Protein AF-A0A843MBI1-F1 (afdb_monomer)

Radius of gyration: 14.54 Å; Cα contacts (8 Å, |Δi|>4): 204; chains: 1; bounding box: 32×29×45 Å

Structure (mmCIF, N/CA/C/O backbone):
data_AF-A0A843MBI1-F1
#
_entry.id   AF-A0A843MBI1-F1
#
loop_
_atom_site.group_PDB
_atom_site.id
_atom_site.type_symbol
_atom_site.label_atom_id
_atom_site.label_alt_id
_atom_site.label_comp_id
_atom_site.label_asym_id
_atom_site.label_entity_id
_atom_site.label_seq_id
_atom_site.pdbx_PDB_ins_code
_atom_site.Cartn_x
_atom_site.Cartn_y
_atom_site.Cartn_z
_atom_site.occupancy
_atom_site.B_iso_or_equiv
_atom_site.auth_seq_id
_atom_site.auth_comp_id
_atom_site.auth_asym_id
_atom_site.auth_atom_id
_atom_site.pdbx_PDB_model_num
ATOM 1 N N . MET A 1 1 ? -13.017 3.766 19.754 1.00 85.81 1 MET A N 1
ATOM 2 C CA . MET A 1 1 ? -13.359 3.715 18.317 1.00 85.81 1 MET A CA 1
ATOM 3 C C . MET A 1 1 ? -13.375 5.099 17.661 1.00 85.81 1 MET A C 1
ATOM 5 O O . MET A 1 1 ? -14.231 5.917 17.986 1.00 85.81 1 MET A O 1
ATOM 9 N N . ILE A 1 2 ? -12.436 5.348 16.742 1.00 96.88 2 ILE A N 1
ATOM 10 C CA . ILE A 1 2 ? -12.330 6.533 15.870 1.00 96.88 2 ILE A CA 1
ATOM 11 C C . ILE A 1 2 ? -12.392 6.075 14.409 1.00 96.88 2 ILE A C 1
ATOM 13 O O . ILE A 1 2 ? -11.839 5.032 14.061 1.00 96.88 2 ILE A O 1
ATOM 17 N N . THR A 1 3 ? -13.045 6.856 13.547 1.00 98.31 3 THR A N 1
ATOM 18 C CA . THR A 1 3 ? -13.069 6.616 12.097 1.00 98.31 3 THR A CA 1
ATOM 19 C C . THR A 1 3 ? -12.428 7.776 11.351 1.00 98.31 3 THR A C 1
ATOM 21 O O . THR A 1 3 ? -12.780 8.932 11.585 1.00 98.31 3 THR A O 1
ATOM 24 N N . VAL A 1 4 ? -11.501 7.461 10.449 1.00 98.31 4 VAL A N 1
ATOM 25 C CA . VAL A 1 4 ? -10.758 8.428 9.636 1.00 98.31 4 VAL A CA 1
ATOM 26 C C . VAL A 1 4 ? -11.070 8.185 8.164 1.00 98.31 4 VAL A C 1
ATOM 28 O O . VAL A 1 4 ? -10.990 7.051 7.697 1.00 98.31 4 VAL A O 1
ATOM 31 N N . LEU A 1 5 ? -11.404 9.246 7.431 1.00 98.31 5 LEU A N 1
ATOM 32 C CA . LEU A 1 5 ? -11.453 9.212 5.970 1.00 98.31 5 LEU A CA 1
ATOM 33 C C . LEU A 1 5 ? -10.057 9.554 5.437 1.00 98.31 5 LEU A C 1
ATOM 35 O O . LEU A 1 5 ? -9.495 10.589 5.802 1.00 98.31 5 LEU A O 1
ATOM 39 N N . SER A 1 6 ? -9.484 8.675 4.620 1.00 98.00 6 SER A N 1
ATOM 40 C CA . SER A 1 6 ? -8.098 8.765 4.164 1.00 98.00 6 SER A CA 1
ATOM 41 C C . SER A 1 6 ? -7.990 8.873 2.651 1.00 98.00 6 SER A C 1
ATOM 43 O O . SER A 1 6 ? -8.667 8.152 1.922 1.00 98.00 6 SER A O 1
ATOM 45 N N . GLY A 1 7 ? -7.102 9.754 2.200 1.00 94.94 7 GLY A N 1
ATOM 46 C CA . GLY A 1 7 ? -6.719 9.928 0.805 1.00 94.94 7 GLY A CA 1
ATOM 47 C C . GLY A 1 7 ? -5.551 10.907 0.684 1.00 94.94 7 GLY A C 1
ATOM 48 O O . GLY A 1 7 ? -5.379 11.792 1.533 1.00 94.94 7 GLY A O 1
ATOM 49 N N . GLY A 1 8 ? -4.740 10.737 -0.354 1.00 93.50 8 GLY A N 1
ATOM 50 C CA . GLY A 1 8 ? -3.519 11.496 -0.579 1.00 93.50 8 GLY A CA 1
ATOM 51 C C . GLY A 1 8 ? -2.467 11.308 0.521 1.00 93.50 8 GLY A C 1
ATOM 52 O O . GLY A 1 8 ? -2.496 10.380 1.326 1.00 93.50 8 GLY A O 1
ATOM 53 N N . THR A 1 9 ? -1.523 12.246 0.587 1.00 93.69 9 THR A N 1
ATOM 54 C CA . THR A 1 9 ? -0.335 12.156 1.457 1.00 93.69 9 THR A CA 1
ATOM 55 C C . THR A 1 9 ? -0.499 12.818 2.830 1.00 93.69 9 THR A C 1
ATOM 57 O O . THR A 1 9 ? 0.369 12.698 3.695 1.00 93.69 9 THR A O 1
ATOM 60 N N . GLY A 1 10 ? -1.605 13.535 3.060 1.00 93.94 10 GLY A N 1
ATOM 61 C CA . GLY A 1 10 ? -1.868 14.236 4.321 1.00 93.94 10 GLY A CA 1
ATOM 62 C C . GLY A 1 10 ? -2.327 13.306 5.444 1.00 93.94 10 GLY A C 1
ATOM 63 O O . GLY A 1 10 ? -1.796 13.362 6.553 1.00 93.94 10 GLY A O 1
ATOM 64 N N . THR A 1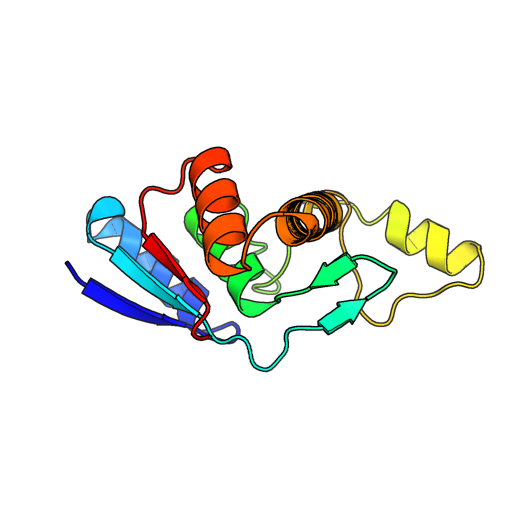 11 ? -3.291 12.428 5.164 1.00 95.19 11 THR A N 1
ATOM 65 C CA . THR A 1 11 ? -3.853 11.519 6.173 1.00 95.19 11 THR A CA 1
ATOM 66 C C . THR A 1 11 ? -2.848 10.504 6.732 1.00 95.19 11 THR A C 1
ATOM 68 O O . THR A 1 11 ? -2.880 10.290 7.941 1.00 95.19 11 THR A O 1
ATOM 71 N N . PRO A 1 12 ? -1.902 9.941 5.956 1.00 94.88 12 PRO A N 1
ATOM 72 C CA . PRO A 1 12 ? -0.802 9.134 6.494 1.00 94.88 12 PRO A CA 1
ATOM 73 C C . PRO A 1 12 ? -0.059 9.786 7.672 1.00 94.88 12 PRO A C 1
ATOM 75 O O . PRO A 1 12 ? 0.149 9.155 8.706 1.00 94.88 12 PRO A O 1
ATOM 78 N N . LYS A 1 13 ? 0.246 11.087 7.576 1.00 97.38 13 LYS A N 1
ATOM 79 C CA . LYS A 1 13 ? 0.896 11.862 8.652 1.00 97.38 13 LYS A CA 1
ATOM 80 C C . L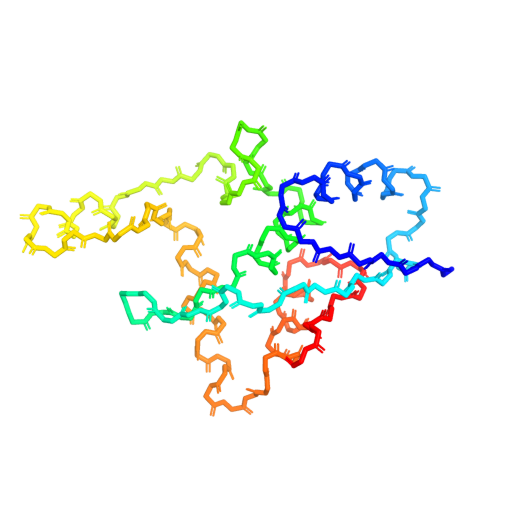YS A 1 13 ? 0.036 11.917 9.911 1.00 97.38 13 LYS A C 1
ATOM 82 O O . LYS A 1 13 ? 0.532 11.774 11.026 1.00 97.38 13 LYS A O 1
ATOM 87 N N . LEU A 1 14 ? -1.269 12.121 9.731 1.00 97.75 14 LEU A N 1
ATOM 88 C CA . LEU A 1 14 ? -2.228 12.120 10.832 1.00 97.75 14 LEU A CA 1
ATOM 89 C C . LEU A 1 14 ? -2.330 10.733 11.476 1.00 97.75 14 LEU A C 1
ATOM 91 O O . LEU A 1 14 ? -2.353 10.641 12.698 1.00 97.75 14 LEU A O 1
ATOM 95 N N . LEU A 1 15 ? -2.378 9.669 10.672 1.00 97.88 15 LEU A N 1
ATOM 96 C CA . LEU A 1 15 ? -2.474 8.290 11.151 1.00 97.88 15 LEU A CA 1
ATOM 97 C C . LEU A 1 15 ? -1.245 7.880 11.968 1.00 97.88 15 LEU A C 1
ATOM 99 O O . LEU A 1 15 ? -1.422 7.248 13.008 1.00 97.88 15 LEU A O 1
ATOM 103 N N . GLN A 1 16 ? -0.038 8.297 11.563 1.00 97.38 16 GLN A N 1
ATOM 104 C CA . GLN A 1 16 ? 1.172 8.107 12.369 1.00 97.38 16 GLN A CA 1
ATOM 105 C C . GLN A 1 16 ? 1.036 8.733 13.759 1.00 97.38 16 GLN A C 1
ATOM 107 O O . GLN A 1 16 ? 1.329 8.078 14.746 1.00 97.38 16 GLN A O 1
ATOM 112 N N . GLY A 1 17 ? 0.542 9.971 13.861 1.00 97.56 17 GLY A N 1
ATOM 113 C CA . GLY A 1 17 ? 0.306 10.591 15.168 1.00 97.56 17 GLY A CA 1
ATOM 114 C C . GLY A 1 17 ? -0.839 9.934 15.946 1.00 97.56 17 GLY A C 1
ATOM 115 O O . GLY A 1 17 ? -0.779 9.813 17.167 1.00 97.56 17 GLY A O 1
ATOM 116 N N . LEU A 1 18 ? -1.889 9.493 15.249 1.00 97.25 18 LEU A N 1
ATOM 117 C CA . LEU A 1 18 ? -3.082 8.927 15.874 1.00 97.25 18 LEU A CA 1
ATOM 118 C C . LEU A 1 18 ? -2.793 7.584 16.554 1.00 97.25 18 LEU A C 1
ATOM 120 O O . LEU A 1 18 ? -3.293 7.355 17.655 1.00 97.25 18 LEU A O 1
ATOM 124 N N . LYS A 1 19 ? -1.969 6.726 15.939 1.00 96.12 19 LYS A N 1
ATOM 125 C CA . LYS A 1 19 ? -1.608 5.417 16.508 1.00 96.12 19 LYS A CA 1
ATOM 126 C C . LYS A 1 19 ? -0.712 5.498 17.753 1.00 96.12 19 LYS A C 1
ATOM 128 O O . LYS A 1 19 ? -0.618 4.517 18.480 1.00 96.12 19 LYS A O 1
ATOM 133 N N . GLU A 1 20 ? -0.111 6.658 18.029 1.00 96.69 20 GLU A N 1
ATOM 134 C CA . GLU A 1 20 ? 0.659 6.906 19.260 1.00 96.69 20 GLU A CA 1
ATOM 135 C C . GLU A 1 20 ? -0.231 7.271 20.456 1.00 96.69 20 GLU A C 1
ATOM 137 O O . GLU A 1 20 ? 0.178 7.144 21.609 1.00 96.69 20 GLU A O 1
ATOM 142 N N . VAL A 1 21 ? -1.450 7.760 20.200 1.00 97.44 21 VAL A N 1
ATOM 143 C CA . VAL A 1 21 ? -2.346 8.285 21.248 1.00 97.44 21 VAL A CA 1
ATOM 144 C C . VAL A 1 21 ? -3.651 7.502 21.386 1.00 97.44 21 VAL A C 1
ATOM 146 O O . VAL A 1 21 ? -4.383 7.706 22.354 1.00 97.44 21 VAL A O 1
ATOM 149 N N . ILE A 1 22 ? -3.938 6.594 20.452 1.00 97.12 22 ILE A N 1
ATOM 150 C CA . ILE A 1 22 ? -5.112 5.716 20.428 1.00 97.12 22 ILE A CA 1
ATOM 151 C C . ILE A 1 22 ? -4.632 4.291 20.155 1.00 97.12 22 ILE A C 1
ATOM 153 O O . ILE A 1 22 ? -3.787 4.095 19.286 1.00 97.12 22 ILE A O 1
ATOM 157 N N . ASP A 1 23 ? -5.197 3.295 20.851 1.00 97.69 23 ASP A N 1
ATOM 158 C CA . ASP A 1 23 ? -4.939 1.886 20.523 1.00 97.69 23 ASP A CA 1
ATOM 159 C C . ASP A 1 23 ? -5.282 1.650 19.037 1.00 97.69 23 ASP A C 1
ATOM 161 O O . ASP A 1 23 ? -6.418 1.915 18.633 1.00 97.69 23 ASP A O 1
ATOM 165 N N . PRO A 1 24 ? -4.350 1.158 18.199 1.00 97.44 24 PRO A N 1
ATOM 166 C CA . PRO A 1 24 ? -4.615 0.923 16.783 1.00 97.44 24 PRO A CA 1
ATOM 167 C C . PRO A 1 24 ? -5.855 0.059 16.516 1.00 97.44 24 PRO A C 1
ATOM 169 O O . PRO A 1 24 ? -6.513 0.248 15.492 1.00 97.44 24 PRO A O 1
ATOM 172 N N . LYS A 1 25 ? -6.234 -0.838 17.436 1.00 97.56 25 LYS A N 1
ATOM 173 C CA . LYS A 1 25 ? -7.457 -1.660 17.333 1.00 97.56 25 LYS A CA 1
ATOM 174 C C . LYS A 1 25 ? -8.743 -0.836 17.366 1.00 97.56 25 LYS A C 1
ATOM 176 O O . LYS A 1 25 ? -9.779 -1.278 16.878 1.00 97.56 25 LYS A O 1
ATOM 181 N N . ASP A 1 26 ? -8.682 0.359 17.940 1.00 98.06 26 ASP A N 1
ATOM 182 C CA . ASP A 1 26 ? -9.784 1.310 18.020 1.00 98.06 26 ASP A CA 1
ATOM 183 C C . ASP A 1 26 ? -9.871 2.242 16.801 1.00 98.06 26 ASP A C 1
ATOM 185 O O . ASP A 1 26 ? -10.752 3.107 16.764 1.00 98.06 26 ASP A O 1
ATOM 189 N N . ILE A 1 27 ? -8.996 2.089 15.802 1.00 98.44 27 ILE A N 1
ATOM 190 C CA . ILE A 1 27 ? -8.958 2.931 14.602 1.00 98.44 27 ILE A CA 1
ATOM 191 C C . ILE A 1 27 ? -9.572 2.177 13.416 1.00 98.44 27 ILE A C 1
ATOM 193 O O . ILE A 1 27 ? -9.175 1.063 13.076 1.00 98.44 27 ILE A O 1
ATOM 197 N N . THR A 1 28 ? -10.542 2.810 12.756 1.00 98.62 28 THR A N 1
ATOM 198 C CA . THR A 1 28 ? -11.060 2.395 11.445 1.00 98.62 28 THR A CA 1
ATOM 199 C C . THR A 1 28 ? -10.714 3.450 10.403 1.00 98.62 28 THR A C 1
ATOM 201 O O . THR A 1 28 ? -10.929 4.640 10.626 1.00 98.62 28 THR A O 1
ATOM 204 N N . ILE A 1 29 ? -10.199 3.025 9.257 1.00 98.69 29 ILE A N 1
ATOM 205 C CA . ILE A 1 29 ? -9.722 3.905 8.194 1.00 98.69 29 ILE A CA 1
ATOM 206 C C . ILE A 1 29 ? -10.503 3.565 6.931 1.00 98.69 29 ILE A C 1
ATOM 208 O O . ILE A 1 29 ? -10.396 2.452 6.424 1.00 98.69 29 ILE A O 1
ATOM 212 N N . VAL A 1 30 ? -11.302 4.507 6.436 1.00 98.69 30 VAL A N 1
ATOM 213 C CA . VAL A 1 30 ? -12.011 4.379 5.159 1.00 98.69 30 VAL A CA 1
ATOM 214 C C . VAL A 1 30 ? -11.205 5.120 4.105 1.00 98.69 30 VAL A C 1
ATOM 216 O O . VAL A 1 30 ? -10.975 6.322 4.234 1.00 98.69 30 VAL A O 1
ATOM 219 N N . VAL A 1 31 ? -10.743 4.403 3.093 1.00 98.75 31 VAL A N 1
ATOM 220 C CA . VAL A 1 31 ? -9.721 4.869 2.160 1.00 98.75 31 VAL A CA 1
ATOM 221 C C . VAL A 1 31 ? -10.324 5.124 0.785 1.00 98.75 31 VAL A C 1
ATOM 223 O O . VAL A 1 31 ? -11.101 4.314 0.277 1.00 98.75 31 VAL A O 1
ATOM 226 N N . ASN A 1 32 ? -9.955 6.253 0.186 1.00 98.38 32 ASN A N 1
ATOM 227 C CA . ASN A 1 32 ? -10.295 6.600 -1.186 1.00 98.38 32 ASN A CA 1
ATOM 228 C C . ASN A 1 32 ? -9.846 5.505 -2.175 1.00 98.38 32 ASN A C 1
ATOM 230 O O . ASN A 1 32 ? -8.770 4.926 -2.045 1.00 98.38 32 ASN A O 1
ATOM 234 N N . THR A 1 33 ? -10.691 5.235 -3.169 1.00 98.12 33 THR A N 1
ATOM 235 C CA . THR A 1 33 ? -10.465 4.247 -4.240 1.00 98.12 33 THR A CA 1
ATOM 236 C C . THR A 1 33 ? -10.496 4.866 -5.639 1.00 98.12 33 THR A C 1
ATOM 238 O O . THR A 1 33 ? -10.399 4.138 -6.624 1.00 98.12 33 THR A O 1
ATOM 241 N N . LEU A 1 34 ? -10.631 6.197 -5.754 1.00 96.81 34 LEU A N 1
ATOM 242 C CA . LEU A 1 34 ? -10.831 6.883 -7.038 1.00 96.81 34 LEU A CA 1
ATOM 243 C C . LEU A 1 34 ? -9.667 6.688 -8.020 1.00 96.81 34 LEU A C 1
ATOM 245 O O . LEU A 1 34 ? -9.887 6.652 -9.225 1.00 96.81 34 LEU A O 1
ATOM 249 N N . GLU A 1 35 ? -8.443 6.580 -7.506 1.00 92.62 35 GLU A N 1
ATOM 250 C CA . GLU A 1 35 ? -7.213 6.491 -8.305 1.00 92.62 35 GLU A CA 1
ATOM 251 C C . GLU A 1 35 ? -6.747 5.042 -8.522 1.00 92.62 35 GLU A C 1
ATOM 253 O O . GLU A 1 35 ? -5.637 4.811 -9.002 1.00 92.62 35 GLU A O 1
ATOM 258 N N . ASN A 1 36 ? -7.563 4.053 -8.143 1.00 96.62 36 ASN A N 1
ATOM 259 C CA . ASN A 1 36 ? -7.188 2.656 -8.302 1.00 96.62 36 ASN A CA 1
ATOM 260 C C . ASN A 1 36 ? -7.214 2.251 -9.780 1.00 96.62 36 ASN A C 1
ATOM 262 O O . ASN A 1 36 ? -8.22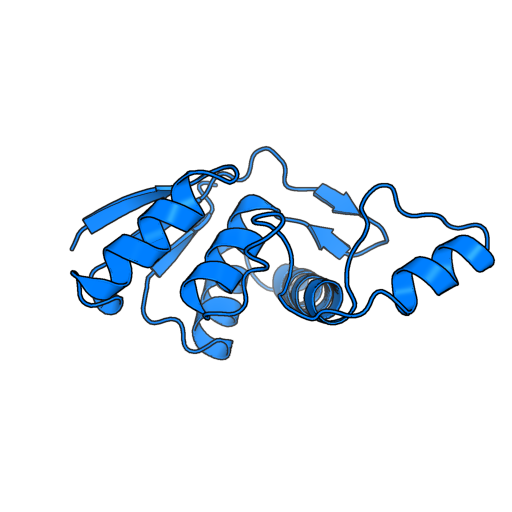7 2.429 -10.454 1.00 96.62 36 ASN A O 1
ATOM 266 N N . GLU A 1 37 ? -6.134 1.641 -10.261 1.00 96.56 37 GLU A N 1
ATOM 267 C CA . GLU A 1 37 ? -6.008 1.221 -11.659 1.00 96.56 37 GLU A CA 1
ATOM 268 C C . GLU A 1 37 ? -4.950 0.116 -11.811 1.00 96.56 37 GLU A C 1
ATOM 270 O O . GLU A 1 37 ? -4.099 -0.090 -10.938 1.00 96.56 37 GLU A O 1
ATOM 275 N N . TYR A 1 38 ? -4.992 -0.617 -12.922 1.00 96.00 38 TYR A N 1
ATOM 276 C CA . TYR A 1 38 ? -3.948 -1.570 -13.285 1.00 96.00 38 TYR A CA 1
ATOM 277 C C . TYR A 1 38 ? -2.748 -0.886 -13.948 1.00 96.00 38 TYR A C 1
ATOM 279 O O . TYR A 1 38 ? -2.870 -0.233 -14.983 1.00 96.00 38 TYR A O 1
ATOM 287 N N . PHE A 1 39 ? -1.554 -1.142 -13.414 1.00 94.38 39 PHE A N 1
ATOM 288 C CA . PHE A 1 39 ? -0.282 -0.735 -14.013 1.00 94.38 39 PHE A CA 1
ATOM 289 C C . PHE A 1 39 ? 0.638 -1.941 -14.120 1.00 94.38 39 PHE A C 1
ATOM 291 O O . PHE A 1 39 ? 0.782 -2.701 -13.166 1.00 94.38 39 PHE A O 1
ATOM 298 N N . SER A 1 40 ? 1.251 -2.141 -15.288 1.00 92.81 40 SER A N 1
ATOM 299 C CA . SER A 1 40 ? 2.224 -3.224 -15.510 1.00 92.81 40 SER A CA 1
ATOM 300 C C . SER A 1 40 ? 1.724 -4.615 -15.074 1.00 92.81 40 SER A C 1
ATOM 302 O O . SER A 1 40 ? 2.493 -5.435 -14.577 1.00 92.81 40 SER A O 1
ATOM 304 N N . GLY A 1 41 ? 0.420 -4.874 -15.230 1.00 94.06 41 GLY A N 1
ATOM 305 C CA . GLY A 1 41 ? -0.214 -6.148 -14.873 1.00 94.06 41 GLY A CA 1
ATOM 306 C C . GLY A 1 41 ? -0.570 -6.326 -13.392 1.00 94.06 41 GLY A C 1
ATOM 307 O O . GLY A 1 41 ? -1.071 -7.388 -13.036 1.00 94.06 41 GLY A O 1
ATOM 308 N N . VAL A 1 42 ? -0.359 -5.320 -12.537 1.00 97.38 42 VAL A N 1
ATOM 309 C CA . VAL A 1 42 ? -0.743 -5.363 -11.117 1.00 97.38 42 VAL A CA 1
ATOM 310 C C . VAL A 1 42 ? -1.757 -4.275 -10.772 1.00 97.38 42 VAL A C 1
ATOM 312 O O . VAL A 1 42 ? -1.720 -3.178 -11.325 1.00 97.38 42 VAL A O 1
ATOM 315 N N . TYR A 1 43 ? -2.666 -4.577 -9.848 1.00 97.94 43 TYR A N 1
ATOM 316 C CA . TYR A 1 43 ? -3.653 -3.634 -9.335 1.00 97.94 43 TYR A CA 1
ATOM 317 C C . TYR A 1 43 ? -3.004 -2.676 -8.334 1.00 97.94 43 TYR A C 1
ATOM 319 O O . TYR A 1 43 ? -2.539 -3.081 -7.262 1.00 97.94 43 TYR A O 1
ATOM 327 N N . VAL A 1 44 ? -2.970 -1.393 -8.677 1.00 97.56 44 VAL A N 1
ATOM 328 C CA . VAL A 1 44 ? -2.441 -0.322 -7.833 1.00 97.56 44 VAL A CA 1
ATOM 329 C C . VAL A 1 44 ? -3.606 0.383 -7.158 1.00 97.56 44 VAL A C 1
ATOM 331 O O . VAL A 1 44 ? -4.544 0.816 -7.817 1.00 97.56 44 VAL A O 1
ATOM 334 N N . SER A 1 45 ? -3.533 0.525 -5.835 1.00 97.38 45 SER A N 1
ATOM 335 C CA . SER A 1 45 ? -4.501 1.302 -5.057 1.00 97.38 45 SER A CA 1
ATOM 336 C C . SER A 1 45 ? -3.737 2.237 -4.130 1.00 97.38 45 SER A C 1
ATOM 338 O O . SER A 1 45 ? -3.494 1.902 -2.971 1.00 97.38 45 SER A O 1
ATOM 340 N N . ALA A 1 46 ? -3.273 3.359 -4.684 1.00 95.94 46 ALA A N 1
ATOM 341 C CA . ALA A 1 46 ? -2.220 4.191 -4.099 1.00 95.94 46 ALA A CA 1
ATOM 342 C C . ALA A 1 46 ? -2.513 4.621 -2.653 1.00 95.94 46 ALA A C 1
ATOM 344 O O . ALA A 1 46 ? -1.663 4.451 -1.778 1.00 95.94 46 ALA A O 1
ATOM 345 N N . ASP A 1 47 ? -3.728 5.097 -2.380 1.00 98.00 47 ASP A N 1
ATOM 346 C CA . ASP A 1 47 ? -4.119 5.537 -1.038 1.00 98.00 47 ASP A CA 1
ATOM 347 C C . ASP A 1 47 ? -4.200 4.372 -0.041 1.00 98.00 47 ASP A C 1
ATOM 349 O O . ASP A 1 47 ? -3.761 4.496 1.102 1.00 98.00 47 ASP A O 1
ATOM 353 N N . ILE A 1 48 ? -4.715 3.216 -0.471 1.00 98.56 48 ILE A N 1
ATOM 354 C CA . ILE A 1 48 ? -4.792 2.001 0.356 1.00 98.56 48 ILE A CA 1
ATOM 355 C C . ILE A 1 48 ? -3.392 1.483 0.679 1.00 98.56 48 ILE A C 1
ATOM 357 O O . ILE A 1 48 ? -3.102 1.215 1.843 1.00 98.56 48 ILE A O 1
ATOM 361 N N . ASP A 1 49 ? -2.521 1.381 -0.326 1.00 98.06 49 ASP A N 1
ATOM 362 C CA . ASP A 1 49 ? -1.144 0.909 -0.155 1.00 98.06 49 ASP A CA 1
ATOM 363 C C . ASP A 1 49 ? -0.390 1.837 0.803 1.00 98.06 49 ASP A C 1
ATOM 365 O O . ASP A 1 49 ? 0.276 1.386 1.732 1.00 98.06 49 ASP A O 1
ATOM 369 N N . THR A 1 50 ? -0.583 3.147 0.651 1.00 97.94 50 THR A N 1
ATOM 370 C CA . THR A 1 50 ? -0.001 4.154 1.541 1.00 97.94 50 THR A CA 1
ATOM 371 C C . THR A 1 50 ? -0.490 3.995 2.984 1.00 97.94 50 THR A C 1
ATOM 373 O O . THR A 1 50 ? 0.318 4.061 3.914 1.00 97.94 50 THR A O 1
ATOM 376 N N . VAL A 1 51 ? -1.787 3.750 3.207 1.00 98.56 51 VAL A N 1
ATOM 377 C CA . VAL A 1 51 ? -2.328 3.464 4.549 1.00 98.56 51 VAL A CA 1
ATOM 378 C C . VAL A 1 51 ? -1.749 2.169 5.119 1.00 98.56 51 VAL A C 1
ATOM 380 O O . VAL A 1 51 ? -1.329 2.173 6.276 1.00 98.56 51 VAL A O 1
ATOM 383 N N . LEU A 1 52 ? -1.671 1.093 4.330 1.00 98.69 52 LEU A N 1
ATOM 384 C CA . LEU A 1 52 ? -1.060 -0.172 4.754 1.00 98.69 52 LEU A CA 1
ATOM 385 C C . LEU A 1 52 ? 0.385 0.056 5.212 1.00 98.69 52 LEU A C 1
ATOM 387 O O . LEU A 1 52 ? 0.734 -0.284 6.342 1.00 98.69 52 LEU A O 1
ATOM 391 N N . TYR A 1 53 ? 1.203 0.723 4.397 1.00 98.62 53 TYR A N 1
ATOM 392 C CA . TYR A 1 53 ? 2.599 0.995 4.744 1.00 98.62 53 TYR A CA 1
ATOM 393 C C . TYR A 1 53 ? 2.737 1.920 5.951 1.00 98.62 53 TYR A C 1
ATOM 395 O O . TYR A 1 53 ? 3.626 1.728 6.775 1.00 98.62 53 TYR A O 1
ATOM 403 N N . THR A 1 54 ? 1.845 2.896 6.103 1.00 98.38 54 THR A N 1
ATOM 404 C CA . THR A 1 54 ? 1.856 3.809 7.254 1.00 98.38 54 THR A CA 1
ATOM 405 C C . THR A 1 54 ? 1.563 3.070 8.556 1.00 98.38 54 THR A C 1
ATOM 407 O O . THR A 1 54 ? 2.263 3.240 9.559 1.00 98.38 54 THR A O 1
ATOM 410 N N . MET A 1 55 ? 0.534 2.224 8.542 1.00 98.38 55 MET A N 1
ATOM 411 C CA . MET A 1 55 ? 0.110 1.478 9.724 1.00 98.38 55 MET A CA 1
ATOM 412 C C . MET A 1 55 ? 1.051 0.312 10.052 1.00 98.38 55 MET A C 1
ATOM 414 O O . MET A 1 55 ? 1.088 -0.106 11.205 1.00 98.38 55 MET A O 1
ATOM 418 N N . ALA A 1 56 ? 1.845 -0.154 9.082 1.00 98.19 56 ALA A N 1
ATOM 419 C CA . ALA A 1 56 ? 2.883 -1.171 9.258 1.00 98.19 56 ALA A CA 1
ATOM 420 C C . ALA A 1 56 ? 4.290 -0.609 9.554 1.00 98.19 56 ALA A C 1
ATOM 422 O O . ALA A 1 56 ? 5.250 -1.374 9.578 1.00 98.19 56 ALA A O 1
ATOM 423 N N . ASP A 1 57 ? 4.449 0.709 9.737 1.00 97.88 57 ASP A N 1
ATOM 424 C CA . ASP A 1 57 ? 5.763 1.356 9.930 1.00 97.88 57 ASP A CA 1
ATOM 425 C C . ASP A 1 57 ? 6.738 1.157 8.753 1.00 97.88 57 ASP A C 1
ATOM 427 O O . ASP A 1 57 ? 7.960 1.159 8.918 1.00 97.88 57 ASP A O 1
ATOM 431 N N . MET A 1 58 ? 6.201 1.005 7.544 1.00 98.38 58 MET A N 1
ATOM 432 C CA . MET A 1 58 ? 6.932 0.756 6.298 1.00 98.38 58 MET A CA 1
ATOM 433 C C . MET A 1 58 ? 6.893 1.933 5.319 1.00 98.38 58 MET A C 1
ATOM 435 O O . MET A 1 58 ? 7.554 1.866 4.290 1.00 98.38 58 MET A O 1
ATOM 439 N N . ILE A 1 59 ? 6.120 2.986 5.593 1.00 98.06 59 ILE A N 1
ATOM 440 C CA . ILE A 1 59 ? 5.947 4.116 4.672 1.00 98.06 59 ILE A CA 1
ATOM 441 C C . ILE A 1 59 ? 7.269 4.841 4.404 1.00 98.06 59 ILE A C 1
ATOM 443 O O . ILE A 1 59 ? 8.037 5.116 5.326 1.00 98.06 59 ILE A O 1
ATOM 447 N N . ASN A 1 60 ? 7.521 5.190 3.143 1.00 97.81 60 ASN A N 1
ATOM 448 C CA . ASN A 1 60 ? 8.583 6.125 2.796 1.00 97.81 60 ASN A CA 1
ATOM 449 C C . ASN A 1 60 ? 8.178 7.555 3.205 1.00 97.81 60 ASN A C 1
ATOM 451 O O . ASN A 1 60 ? 7.311 8.166 2.582 1.00 97.81 60 ASN A O 1
ATOM 455 N N . GLU A 1 61 ? 8.812 8.097 4.245 1.00 96.81 61 GLU A N 1
ATOM 456 C CA . GLU A 1 61 ? 8.487 9.418 4.807 1.00 96.81 61 GLU A CA 1
ATOM 457 C C . GLU A 1 61 ? 9.048 10.607 4.006 1.00 96.81 61 GLU A C 1
ATOM 459 O O . GLU A 1 61 ? 8.661 11.752 4.254 1.00 96.81 61 GLU A O 1
ATOM 464 N N . GLU A 1 62 ? 9.928 10.370 3.028 1.00 95.69 62 GLU A N 1
ATOM 465 C CA . GLU A 1 62 ? 10.390 11.416 2.107 1.00 95.69 62 GLU A CA 1
ATOM 466 C C . GLU A 1 62 ? 9.268 11.789 1.132 1.00 95.69 62 GLU A C 1
ATOM 468 O O . GLU A 1 62 ? 8.939 12.965 0.956 1.00 95.69 62 GLU A O 1
ATOM 473 N N . PHE A 1 63 ? 8.629 10.775 0.546 1.00 94.62 63 PHE A N 1
ATOM 474 C CA . PHE A 1 63 ? 7.630 10.956 -0.507 1.00 94.62 63 PHE A CA 1
ATOM 475 C C . PHE A 1 63 ? 6.183 10.783 -0.036 1.00 94.62 63 PHE A C 1
ATOM 477 O O . PHE A 1 63 ? 5.269 11.287 -0.689 1.00 94.62 63 PHE A O 1
ATOM 484 N N . TRP A 1 64 ? 5.967 10.128 1.108 1.00 95.69 64 TRP A N 1
ATOM 485 C CA . TRP A 1 64 ? 4.651 9.774 1.658 1.00 95.69 64 TRP A CA 1
ATOM 486 C C . TRP A 1 64 ? 3.826 8.825 0.784 1.00 95.69 64 TRP A C 1
ATOM 488 O O . TRP A 1 64 ? 2.602 8.796 0.879 1.00 95.69 64 TRP A O 1
ATOM 498 N N . TYR A 1 65 ? 4.509 8.029 -0.033 1.00 95.06 65 TYR A N 1
ATOM 499 C CA . TYR A 1 65 ? 3.978 6.882 -0.764 1.00 95.06 65 TYR A CA 1
ATOM 500 C C . TYR A 1 65 ? 5.108 5.872 -0.996 1.00 95.06 65 TYR A C 1
ATOM 502 O O . TYR A 1 65 ? 6.285 6.231 -0.958 1.00 95.06 65 TYR A O 1
ATOM 510 N N . GLY A 1 66 ? 4.757 4.614 -1.264 1.00 96.88 66 GLY A N 1
ATOM 511 C CA . GLY A 1 66 ? 5.737 3.537 -1.430 1.00 96.88 66 GLY A CA 1
ATOM 512 C C . GLY A 1 66 ? 6.401 3.113 -0.115 1.00 96.88 66 GLY A C 1
ATOM 513 O O . GLY A 1 66 ? 6.066 3.597 0.969 1.00 96.88 66 GLY A O 1
ATOM 514 N N . VAL A 1 67 ? 7.335 2.171 -0.213 1.00 98.38 67 VAL A N 1
ATOM 515 C CA . VAL A 1 67 ? 7.980 1.538 0.945 1.00 98.38 67 VAL A CA 1
ATOM 516 C C . VAL A 1 67 ? 9.323 2.217 1.245 1.00 98.38 67 VAL A C 1
ATOM 518 O O . VAL A 1 67 ? 10.057 2.605 0.334 1.00 98.38 67 VAL A O 1
ATOM 521 N N . LYS A 1 68 ? 9.639 2.413 2.529 1.00 98.00 68 LYS A N 1
ATOM 522 C CA . LYS A 1 68 ? 10.934 2.940 2.980 1.00 98.00 68 LYS A CA 1
ATOM 523 C C . LYS A 1 68 ? 12.058 1.975 2.610 1.00 98.00 68 LYS A C 1
ATOM 525 O O . LYS A 1 68 ? 11.893 0.765 2.740 1.00 98.00 68 LYS A O 1
ATOM 530 N N . ASP A 1 69 ? 13.188 2.526 2.176 1.00 97.81 69 ASP A N 1
ATOM 531 C CA . ASP A 1 69 ? 14.380 1.768 1.773 1.00 97.81 69 ASP A CA 1
ATOM 532 C C . ASP A 1 69 ? 14.126 0.707 0.678 1.00 97.81 69 ASP A C 1
ATOM 534 O O . ASP A 1 69 ? 14.882 -0.257 0.554 1.00 97.81 69 ASP A O 1
ATOM 538 N N . ASP A 1 70 ? 13.066 0.873 -0.123 1.00 98.44 70 ASP A N 1
ATOM 539 C CA . ASP A 1 70 ? 12.749 -0.040 -1.222 1.00 98.44 70 ASP A CA 1
ATOM 540 C C . ASP A 1 70 ? 13.763 0.087 -2.369 1.00 98.44 70 ASP A C 1
ATOM 542 O O . ASP A 1 70 ? 14.327 1.157 -2.631 1.00 98.44 70 ASP A O 1
ATOM 546 N N . THR A 1 71 ? 13.980 -1.015 -3.080 1.00 98.56 71 THR A N 1
ATOM 547 C CA . THR A 1 71 ? 14.797 -1.047 -4.294 1.00 98.56 71 THR A CA 1
ATOM 548 C C . THR A 1 71 ? 13.917 -0.880 -5.531 1.00 98.56 71 THR A C 1
ATOM 550 O O . THR A 1 71 ? 12.700 -1.022 -5.469 1.00 98.56 71 THR A O 1
ATOM 553 N N . PHE A 1 72 ? 14.520 -0.550 -6.673 1.00 98.25 72 PHE A N 1
ATOM 554 C CA . PHE A 1 72 ? 13.798 -0.315 -7.932 1.00 98.25 72 PHE A CA 1
ATOM 555 C C . PHE A 1 72 ? 14.348 -1.173 -9.076 1.00 98.25 72 PHE A C 1
ATOM 557 O O . PHE A 1 72 ? 14.251 -0.796 -10.243 1.00 98.25 72 PHE A O 1
ATOM 564 N N . ILE A 1 73 ? 14.908 -2.340 -8.753 1.00 98.62 73 ILE A N 1
ATOM 565 C CA . ILE A 1 73 ? 15.624 -3.199 -9.706 1.00 98.62 73 ILE A CA 1
ATOM 566 C C . ILE A 1 73 ? 14.682 -3.644 -10.824 1.00 98.62 73 ILE A C 1
ATOM 568 O O . ILE A 1 73 ? 15.045 -3.598 -12.000 1.00 98.62 73 ILE A O 1
ATOM 572 N N . THR A 1 74 ? 13.455 -4.049 -10.483 1.00 97.94 74 THR A N 1
ATOM 573 C CA . THR A 1 74 ? 12.471 -4.472 -11.488 1.00 97.94 74 THR A CA 1
ATOM 574 C C . THR A 1 74 ? 12.077 -3.315 -12.400 1.00 97.94 74 THR A C 1
ATOM 576 O O . THR A 1 74 ? 11.990 -3.499 -13.611 1.00 97.94 74 THR A O 1
ATOM 579 N N . HIS A 1 75 ? 11.861 -2.128 -11.832 1.00 97.81 75 HIS A N 1
ATOM 580 C CA . HIS A 1 75 ? 11.486 -0.935 -12.589 1.00 97.81 75 HIS A CA 1
ATOM 581 C C . HIS A 1 75 ? 12.587 -0.526 -13.577 1.00 97.81 75 HIS A C 1
ATOM 583 O O . HIS A 1 75 ? 12.324 -0.373 -14.768 1.00 97.81 75 HIS A O 1
ATOM 589 N N . GLU A 1 76 ? 13.829 -0.434 -13.099 1.00 98.25 76 GLU A N 1
ATOM 590 C CA . GLU A 1 76 ? 15.003 -0.110 -13.918 1.00 98.25 76 GLU A CA 1
ATOM 591 C C . GLU A 1 76 ? 15.197 -1.153 -15.024 1.00 98.25 76 GLU A C 1
ATOM 593 O O . GLU A 1 76 ? 15.420 -0.817 -16.188 1.00 98.25 76 GLU A O 1
ATOM 598 N N . ARG A 1 77 ? 15.007 -2.439 -14.704 1.00 98.25 77 ARG A N 1
ATOM 599 C CA . ARG A 1 77 ? 15.113 -3.500 -15.705 1.00 98.25 77 ARG A CA 1
ATOM 600 C C . ARG A 1 77 ? 14.015 -3.431 -16.769 1.00 98.25 77 ARG A C 1
ATOM 602 O O . ARG A 1 77 ? 14.280 -3.735 -17.931 1.00 98.25 77 ARG A O 1
ATOM 609 N N . LEU A 1 78 ? 12.789 -3.069 -16.393 1.00 97.38 78 LEU A N 1
ATOM 610 C CA . LEU A 1 78 ? 11.681 -2.882 -17.334 1.00 97.38 78 LEU A CA 1
ATOM 611 C C . LEU A 1 78 ? 11.948 -1.712 -18.288 1.00 97.38 78 LEU A C 1
ATOM 613 O O . LEU A 1 78 ? 11.704 -1.841 -19.491 1.00 97.38 78 LEU A O 1
ATOM 617 N N . GLU A 1 79 ? 12.517 -0.617 -17.782 1.00 97.19 79 GLU A N 1
ATOM 618 C CA . GLU A 1 79 ? 12.953 0.517 -18.599 1.00 97.19 79 GLU A CA 1
ATOM 619 C C . GLU A 1 79 ? 14.025 0.098 -19.621 1.00 97.19 79 GLU A C 1
ATOM 621 O O . GLU A 1 79 ? 13.852 0.330 -20.819 1.00 97.19 79 GLU A O 1
ATOM 626 N N . GLU A 1 80 ? 15.076 -0.612 -19.192 1.00 98.19 80 GLU A N 1
ATOM 627 C CA . GLU A 1 80 ? 16.124 -1.138 -20.085 1.00 98.19 80 GLU A CA 1
ATOM 628 C C . GLU A 1 80 ? 15.586 -2.082 -21.174 1.00 98.19 80 GLU A C 1
ATOM 630 O O . GLU A 1 80 ? 16.134 -2.156 -22.276 1.00 98.19 80 GLU A O 1
ATOM 635 N N . LEU A 1 81 ? 14.522 -2.828 -20.866 1.00 97.94 81 LEU A N 1
ATOM 636 C CA . LEU A 1 81 ? 13.846 -3.736 -21.796 1.00 97.94 81 LEU A CA 1
ATOM 637 C C . LEU A 1 81 ? 12.862 -3.019 -22.738 1.00 97.94 81 LEU A C 1
ATOM 639 O O . LEU A 1 81 ? 12.214 -3.677 -23.553 1.00 97.94 81 LEU A O 1
ATOM 643 N N . GLY A 1 82 ? 12.742 -1.692 -22.654 1.00 97.06 82 GLY A N 1
ATOM 644 C CA . GLY A 1 82 ? 11.859 -0.894 -23.507 1.00 97.06 82 GLY A CA 1
ATOM 645 C C . GLY A 1 82 ? 10.388 -0.931 -23.090 1.00 97.06 82 GLY A C 1
ATOM 646 O O . GLY A 1 82 ? 9.519 -0.639 -23.908 1.00 97.06 82 GLY A O 1
ATOM 647 N N . THR A 1 83 ? 10.100 -1.289 -21.836 1.00 95.94 83 THR A N 1
ATOM 648 C CA . THR A 1 83 ? 8.749 -1.284 -21.247 1.00 95.94 83 THR A CA 1
ATOM 649 C C . THR A 1 83 ? 8.719 -0.372 -20.012 1.00 95.94 83 THR A C 1
ATOM 651 O O . THR A 1 83 ? 8.546 -0.857 -18.897 1.00 95.94 83 THR A O 1
ATOM 654 N N . PRO A 1 84 ? 8.938 0.947 -20.169 1.00 93.31 84 PRO A N 1
ATOM 655 C CA . PRO A 1 84 ? 8.975 1.862 -19.034 1.00 93.31 84 PRO A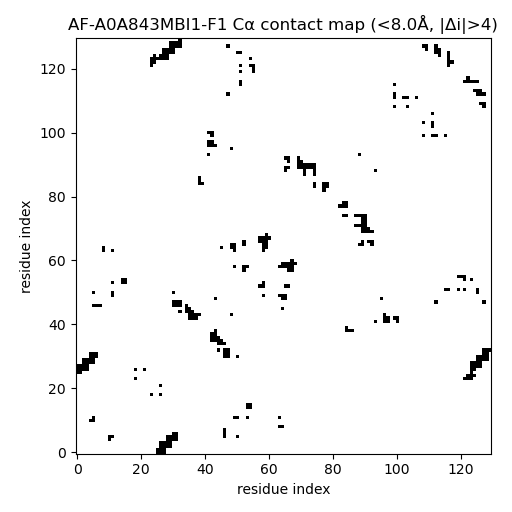 CA 1
ATOM 656 C C . PRO A 1 84 ? 7.609 1.941 -18.346 1.00 93.31 84 PRO A C 1
ATOM 658 O O . PRO A 1 84 ? 6.561 1.952 -18.997 1.00 93.31 84 PRO A O 1
ATOM 661 N N . GLU A 1 85 ? 7.622 2.032 -17.020 1.00 93.69 85 GLU A N 1
ATOM 662 C CA . GLU A 1 85 ? 6.405 2.205 -16.230 1.00 93.69 85 GLU A CA 1
ATOM 663 C C . GLU A 1 85 ? 6.107 3.691 -16.017 1.00 93.69 85 GLU A C 1
ATOM 665 O O . GLU A 1 85 ? 7.013 4.485 -15.772 1.00 93.69 85 GLU A O 1
ATOM 670 N N . LEU A 1 86 ? 4.824 4.067 -16.054 1.00 89.94 86 LEU A N 1
ATOM 671 C CA . LEU A 1 86 ? 4.398 5.436 -15.736 1.00 89.94 86 LEU A CA 1
ATOM 672 C C . LEU A 1 86 ? 4.705 5.801 -14.276 1.00 89.94 86 LEU A C 1
ATOM 674 O O . LEU A 1 86 ? 5.059 6.937 -13.973 1.00 89.94 86 LEU A O 1
ATOM 678 N N . LEU A 1 87 ? 4.534 4.829 -13.379 1.00 91.69 87 LEU A N 1
ATOM 679 C CA . LEU A 1 87 ? 4.814 4.956 -11.958 1.00 91.69 87 LEU A CA 1
ATOM 680 C C . LEU A 1 87 ? 6.106 4.213 -11.639 1.00 91.69 87 LEU A C 1
ATOM 682 O O . LEU A 1 87 ? 6.303 3.077 -12.071 1.00 91.69 87 LEU A O 1
ATOM 686 N N . ARG A 1 88 ? 6.968 4.833 -10.835 1.00 94.44 88 ARG A N 1
ATOM 687 C CA . ARG A 1 88 ? 8.171 4.183 -10.321 1.00 94.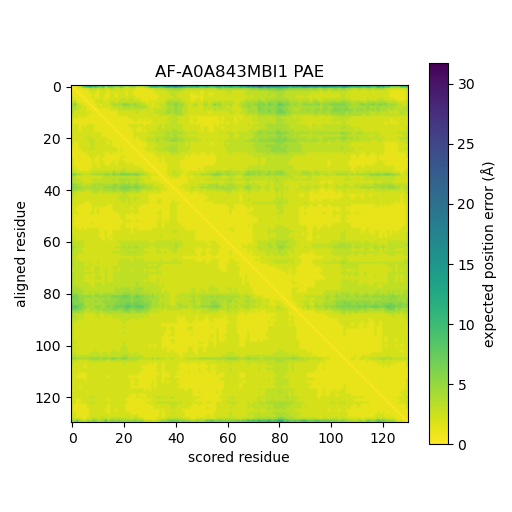44 88 ARG A CA 1
ATOM 688 C C . ARG A 1 88 ? 7.798 3.279 -9.145 1.00 94.44 88 ARG A C 1
ATOM 690 O O . ARG A 1 88 ? 7.673 3.752 -8.021 1.00 94.44 88 ARG A O 1
ATOM 697 N N . ILE A 1 89 ? 7.577 1.993 -9.422 1.00 96.94 89 ILE A N 1
ATOM 698 C CA . ILE A 1 89 ? 7.139 0.995 -8.432 1.00 96.94 89 ILE A CA 1
ATOM 699 C C . ILE A 1 89 ? 8.360 0.246 -7.886 1.00 96.94 89 ILE A C 1
ATOM 701 O O . ILE A 1 89 ? 9.075 -0.412 -8.649 1.00 96.94 89 ILE A O 1
ATOM 705 N N . GLY A 1 90 ? 8.572 0.338 -6.571 1.00 98.12 90 GLY A N 1
ATOM 706 C CA . GLY A 1 90 ? 9.638 -0.379 -5.867 1.00 98.12 90 GLY A CA 1
ATOM 707 C C . GLY A 1 90 ? 9.402 -1.891 -5.801 1.00 98.12 90 GLY A C 1
ATOM 708 O O . GLY A 1 90 ? 8.314 -2.377 -6.108 1.00 98.12 90 GLY A O 1
ATOM 709 N N . ASP A 1 91 ? 10.424 -2.664 -5.457 1.00 98.56 91 ASP A N 1
ATOM 710 C CA . ASP A 1 91 ? 10.378 -4.126 -5.510 1.00 98.56 91 ASP A CA 1
ATOM 711 C C . ASP A 1 91 ? 9.483 -4.715 -4.400 1.00 98.56 91 ASP A C 1
ATOM 713 O O . ASP A 1 91 ? 8.666 -5.605 -4.672 1.00 98.56 91 ASP A O 1
ATOM 717 N N . ILE A 1 92 ? 9.556 -4.186 -3.173 1.00 98.50 92 ILE A N 1
ATOM 718 C CA . ILE A 1 92 ? 8.650 -4.551 -2.070 1.00 98.50 92 ILE A CA 1
ATOM 719 C C . ILE A 1 92 ? 7.244 -4.017 -2.359 1.00 98.50 92 ILE A C 1
ATOM 721 O O . ILE A 1 92 ? 6.260 -4.746 -2.204 1.00 98.50 92 ILE A O 1
ATOM 725 N N . ASP A 1 93 ? 7.137 -2.777 -2.840 1.00 98.44 93 ASP A N 1
ATOM 726 C CA . ASP A 1 93 ? 5.856 -2.181 -3.220 1.00 98.44 93 ASP A CA 1
ATOM 727 C C . ASP A 1 93 ? 5.129 -3.009 -4.298 1.00 98.44 93 ASP A C 1
ATOM 729 O O . ASP A 1 93 ? 3.918 -3.260 -4.229 1.00 98.44 93 ASP A O 1
ATOM 733 N N . ARG A 1 94 ? 5.882 -3.518 -5.275 1.00 98.25 94 ARG A N 1
ATOM 734 C CA . ARG A 1 94 ? 5.379 -4.424 -6.309 1.00 98.25 94 ARG A CA 1
ATOM 735 C C . ARG A 1 94 ? 4.915 -5.747 -5.722 1.00 98.25 94 ARG A C 1
ATOM 737 O O . ARG A 1 94 ? 3.869 -6.236 -6.142 1.00 98.25 94 ARG A O 1
ATOM 744 N N . ALA A 1 95 ? 5.634 -6.323 -4.759 1.00 98.56 95 ALA A N 1
ATOM 745 C CA . ALA A 1 95 ? 5.224 -7.569 -4.110 1.00 98.56 95 ALA A CA 1
ATOM 746 C C . ALA A 1 95 ? 3.845 -7.436 -3.437 1.00 98.56 95 ALA A C 1
ATOM 748 O O . ALA A 1 95 ? 2.984 -8.302 -3.623 1.00 98.56 95 ALA A O 1
ATOM 749 N N . THR A 1 96 ? 3.590 -6.316 -2.750 1.00 98.38 96 THR A N 1
ATOM 750 C CA . THR A 1 96 ? 2.272 -5.992 -2.173 1.00 98.38 96 THR A CA 1
ATOM 751 C C . THR A 1 96 ? 1.185 -5.945 -3.248 1.00 98.38 96 THR A C 1
ATOM 753 O O . THR A 1 96 ? 0.103 -6.514 -3.080 1.00 98.38 96 THR A O 1
ATOM 756 N N . LYS A 1 97 ? 1.466 -5.308 -4.390 1.00 98.31 97 LYS A N 1
ATOM 757 C CA . LYS A 1 97 ? 0.515 -5.193 -5.507 1.00 98.31 97 LYS A CA 1
ATOM 758 C C . LYS A 1 97 ? 0.264 -6.532 -6.203 1.00 98.31 97 LYS A C 1
ATOM 760 O O . LYS A 1 97 ? -0.885 -6.832 -6.525 1.00 98.31 97 LYS A O 1
ATOM 765 N N . ILE A 1 98 ? 1.295 -7.362 -6.389 1.00 98.69 98 ILE A N 1
ATOM 766 C CA . ILE A 1 98 ? 1.164 -8.723 -6.937 1.00 98.69 98 ILE A CA 1
ATOM 767 C C . ILE A 1 98 ? 0.230 -9.544 -6.050 1.00 98.69 98 ILE A C 1
ATOM 769 O O . ILE A 1 98 ? -0.748 -10.098 -6.545 1.00 98.69 98 ILE A O 1
ATOM 773 N N . GLN A 1 99 ? 0.485 -9.583 -4.739 1.00 98.69 99 GLN A N 1
ATOM 774 C CA . GLN A 1 99 ? -0.349 -10.344 -3.809 1.00 98.69 99 GLN A CA 1
ATOM 775 C C . GLN A 1 99 ? -1.809 -9.886 -3.861 1.00 98.69 99 GLN A C 1
ATOM 777 O O . GLN A 1 99 ? -2.700 -10.718 -4.000 1.00 98.69 99 GLN A O 1
ATOM 782 N N . LYS A 1 100 ? -2.058 -8.575 -3.781 1.00 98.50 100 LYS A N 1
ATOM 783 C CA . LYS A 1 100 ? -3.412 -8.012 -3.868 1.00 98.50 100 LYS A CA 1
ATOM 784 C C . LYS A 1 100 ? -4.106 -8.401 -5.170 1.00 98.50 100 LYS A C 1
ATOM 786 O O . LYS A 1 100 ? -5.256 -8.817 -5.138 1.00 98.50 100 LYS A O 1
ATOM 791 N N . THR A 1 101 ? -3.390 -8.329 -6.291 1.00 98.69 101 THR A N 1
ATOM 792 C CA . THR A 1 101 ? -3.912 -8.720 -7.607 1.00 98.69 101 THR A CA 1
ATOM 793 C C . THR A 1 101 ? -4.341 -10.186 -7.623 1.00 98.69 101 THR A C 1
ATOM 795 O O . THR A 1 101 ? -5.442 -10.483 -8.070 1.00 98.69 101 THR A O 1
ATOM 798 N N . LEU A 1 102 ? -3.514 -11.084 -7.078 1.00 98.69 102 LEU A N 1
ATOM 799 C CA . LEU A 1 102 ? -3.829 -12.513 -6.982 1.00 98.69 102 LEU A CA 1
ATOM 800 C C . LEU A 1 102 ? -4.996 -12.789 -6.022 1.00 98.69 102 LEU A C 1
ATOM 802 O O . LEU A 1 102 ? -5.853 -13.618 -6.309 1.00 98.69 102 LEU A O 1
ATOM 806 N N . LEU A 1 103 ? -5.063 -12.091 -4.883 1.00 98.69 103 LEU A N 1
ATOM 807 C CA . LEU A 1 103 ? -6.187 -12.216 -3.948 1.00 98.69 103 LEU A CA 1
ATOM 808 C C . LEU A 1 103 ? -7.501 -11.795 -4.612 1.00 98.69 103 LEU A C 1
ATOM 810 O O . LEU A 1 103 ? -8.507 -12.482 -4.457 1.00 98.69 103 LEU A O 1
ATOM 814 N N . MET A 1 104 ? -7.477 -10.718 -5.399 1.00 98.38 104 MET A N 1
ATOM 815 C CA . MET A 1 104 ? -8.648 -10.200 -6.109 1.00 98.38 104 MET A CA 1
ATOM 816 C C . MET A 1 104 ? -9.211 -11.146 -7.182 1.00 98.38 104 MET A C 1
ATOM 818 O O . MET A 1 104 ? -10.315 -10.918 -7.669 1.00 98.38 104 MET A O 1
ATOM 822 N N . GLU A 1 105 ? -8.511 -12.231 -7.530 1.00 98.19 105 GLU A N 1
ATOM 823 C CA . GLU A 1 105 ? -9.071 -13.284 -8.386 1.00 98.19 105 GLU A CA 1
ATOM 824 C C . GLU A 1 105 ? -10.200 -14.063 -7.692 1.00 98.19 105 GLU A C 1
ATOM 826 O O . GLU A 1 105 ? -11.093 -14.580 -8.361 1.00 98.19 105 GLU A O 1
ATOM 831 N N . ASN A 1 106 ? -10.172 -14.153 -6.355 1.00 98.19 106 ASN A N 1
ATOM 832 C CA . ASN A 1 106 ? -11.125 -14.941 -5.560 1.00 98.19 106 ASN A CA 1
ATOM 833 C C . ASN A 1 106 ? -11.760 -14.159 -4.397 1.00 98.19 106 ASN A C 1
ATOM 835 O O . ASN A 1 106 ? -12.611 -14.696 -3.690 1.00 98.19 106 ASN A O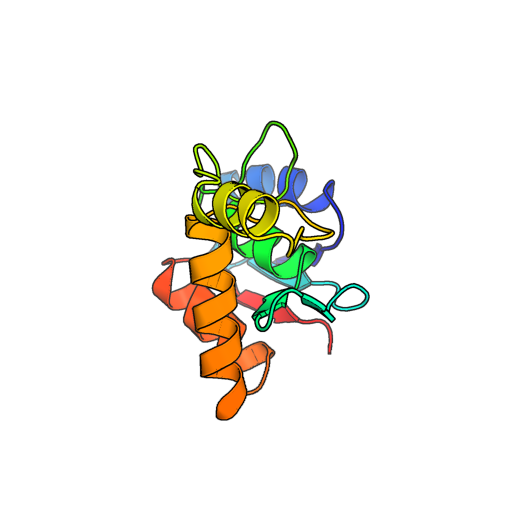 1
ATOM 839 N N . HIS A 1 107 ? -11.356 -12.906 -4.198 1.00 98.50 107 HIS A N 1
ATOM 840 C CA . HIS A 1 107 ? -11.794 -12.042 -3.109 1.00 98.50 107 HIS A CA 1
ATOM 841 C C . HIS A 1 107 ? -12.171 -10.656 -3.634 1.00 98.50 107 HIS A C 1
ATOM 843 O O . HIS A 1 107 ? -11.646 -10.178 -4.638 1.00 98.50 107 HIS A O 1
ATOM 849 N N . SER A 1 108 ? -13.066 -9.972 -2.931 1.00 98.50 108 SER A N 1
ATOM 850 C CA . SER A 1 108 ? -13.282 -8.537 -3.120 1.00 98.50 108 SER A CA 1
ATOM 851 C C . SER A 1 108 ? -12.037 -7.732 -2.721 1.00 98.50 108 SER A C 1
ATOM 853 O O . SER A 1 108 ? -11.182 -8.206 -1.970 1.00 98.50 108 SER A O 1
ATOM 855 N N . LEU A 1 109 ? -11.949 -6.471 -3.163 1.00 98.44 109 LEU A N 1
ATOM 856 C CA . LEU A 1 109 ? -10.873 -5.568 -2.735 1.00 98.44 109 LEU A CA 1
ATOM 857 C C . LEU A 1 109 ? -10.843 -5.409 -1.205 1.00 98.44 109 LEU A C 1
ATOM 859 O O . LEU A 1 109 ? -9.770 -5.400 -0.614 1.00 98.44 109 LEU A O 1
ATOM 863 N N . ALA A 1 110 ? -12.010 -5.322 -0.558 1.00 98.62 110 ALA A N 1
ATOM 864 C CA . ALA A 1 110 ? -12.102 -5.197 0.895 1.00 98.62 110 ALA A CA 1
ATOM 865 C C . ALA A 1 110 ? -11.531 -6.424 1.622 1.00 98.62 110 ALA A C 1
ATOM 867 O O . ALA A 1 110 ? -10.768 -6.271 2.571 1.00 98.62 110 ALA A O 1
ATOM 868 N N . GLU A 1 111 ? -11.847 -7.632 1.151 1.00 98.75 111 GLU A N 1
ATOM 869 C CA . GLU A 1 111 ? -11.285 -8.873 1.697 1.00 98.75 111 GLU A CA 1
ATOM 870 C C . GLU A 1 111 ? -9.780 -8.980 1.430 1.00 98.75 111 GLU A C 1
ATOM 872 O O . GLU A 1 111 ? -9.026 -9.366 2.320 1.00 98.75 111 GLU A O 1
ATOM 877 N N . ALA A 1 112 ? -9.317 -8.593 0.236 1.00 98.75 112 ALA A N 1
ATOM 878 C CA . ALA A 1 112 ? -7.893 -8.578 -0.081 1.00 98.75 112 ALA A CA 1
ATOM 879 C C . ALA A 1 112 ? -7.120 -7.627 0.849 1.00 98.75 112 ALA A C 1
ATOM 881 O O . ALA A 1 112 ? -6.092 -8.016 1.400 1.00 98.75 112 ALA A O 1
ATOM 882 N N . VAL A 1 113 ? -7.633 -6.414 1.079 1.00 98.69 113 VAL A N 1
ATOM 883 C CA . VAL A 1 113 ? -7.034 -5.435 2.001 1.00 98.69 113 VAL A CA 1
ATOM 884 C C . VAL A 1 113 ? -7.035 -5.942 3.440 1.00 98.69 113 VAL A C 1
ATOM 886 O O . VAL A 1 113 ? -6.028 -5.785 4.126 1.00 98.69 113 VAL A O 1
ATOM 889 N N . ASP A 1 114 ? -8.110 -6.589 3.893 1.00 98.75 114 ASP A N 1
ATOM 890 C CA . ASP A 1 114 ? -8.172 -7.182 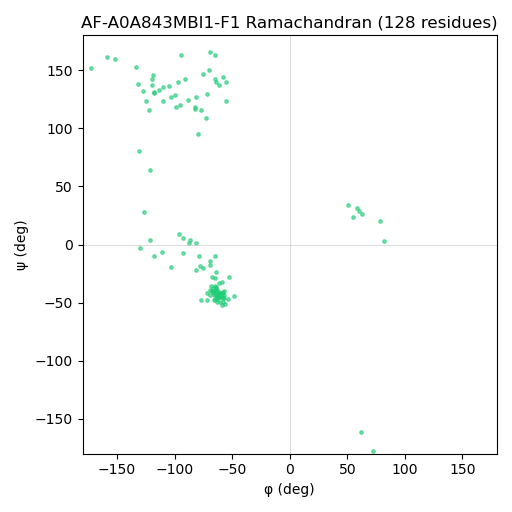5.234 1.00 98.75 114 ASP A CA 1
ATOM 891 C C . ASP A 1 114 ? -7.128 -8.300 5.405 1.00 98.75 114 ASP A C 1
ATOM 893 O O . ASP A 1 114 ? -6.399 -8.342 6.397 1.00 98.75 114 ASP A O 1
ATOM 897 N N . ILE A 1 115 ? -6.960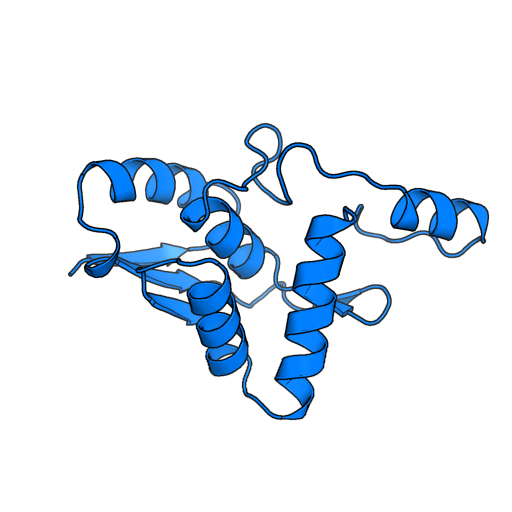 -9.164 4.399 1.00 98.75 115 ILE A N 1
ATOM 898 C CA . ILE A 1 115 ? -5.908 -10.191 4.385 1.00 98.75 115 ILE A CA 1
ATOM 899 C C . ILE A 1 115 ? -4.512 -9.549 4.423 1.00 98.75 115 ILE A C 1
ATOM 901 O O . ILE A 1 115 ? -3.649 -10.005 5.177 1.00 98.75 115 ILE A O 1
ATOM 905 N N . GLN A 1 116 ? -4.271 -8.494 3.639 1.00 98.56 116 GLN A N 1
ATOM 906 C CA . GLN A 1 116 ? -2.990 -7.779 3.648 1.00 98.56 116 GLN A CA 1
ATOM 907 C C . GLN A 1 116 ? -2.706 -7.138 5.003 1.00 98.56 116 GLN A C 1
ATOM 909 O O . GLN A 1 116 ? -1.616 -7.326 5.541 1.00 98.56 116 GLN A O 1
ATOM 914 N N . ALA A 1 117 ? -3.691 -6.453 5.583 1.00 98.69 117 ALA A N 1
ATOM 915 C CA . ALA A 1 117 ? -3.571 -5.835 6.895 1.00 98.69 117 ALA A CA 1
ATOM 916 C C . ALA A 1 117 ? -3.218 -6.871 7.972 1.00 98.69 117 ALA A C 1
ATOM 918 O O . ALA A 1 117 ? -2.270 -6.671 8.732 1.00 98.69 117 ALA A O 1
ATOM 919 N N . ASN A 1 118 ? -3.898 -8.021 7.970 1.00 98.50 118 ASN A N 1
ATOM 920 C CA . ASN A 1 118 ? -3.606 -9.126 8.883 1.00 98.50 118 ASN A CA 1
ATOM 921 C C . ASN A 1 118 ? -2.187 -9.691 8.689 1.00 98.50 118 ASN A C 1
ATOM 923 O O . ASN A 1 118 ? -1.460 -9.868 9.666 1.00 98.50 118 ASN A O 1
ATOM 927 N N . ASN A 1 119 ? -1.756 -9.922 7.443 1.00 98.44 119 ASN A N 1
ATOM 928 C CA . ASN A 1 119 ? -0.406 -10.419 7.136 1.00 98.44 119 ASN A CA 1
ATOM 929 C C . ASN A 1 119 ? 0.701 -9.419 7.514 1.00 98.44 119 ASN A C 1
ATOM 931 O O . ASN A 1 119 ? 1.818 -9.821 7.838 1.00 98.44 119 ASN A O 1
ATOM 935 N N . MET A 1 120 ? 0.390 -8.122 7.492 1.00 98.44 120 MET A N 1
ATOM 936 C CA . MET A 1 120 ? 1.272 -7.039 7.933 1.00 98.44 120 MET A CA 1
ATOM 937 C C . MET A 1 120 ? 1.160 -6.750 9.440 1.00 98.44 120 MET A C 1
ATOM 939 O O . MET A 1 120 ? 1.818 -5.839 9.930 1.00 98.44 120 MET A O 1
ATOM 943 N N . HIS A 1 121 ? 0.375 -7.535 10.188 1.00 98.25 121 HIS A N 1
ATOM 944 C CA . HIS A 1 121 ? 0.135 -7.372 11.627 1.00 98.25 121 HIS A CA 1
ATOM 945 C C . HIS A 1 121 ? -0.465 -6.008 12.010 1.00 98.25 121 HIS A C 1
ATOM 947 O O . HIS A 1 121 ? -0.223 -5.505 13.108 1.00 98.25 121 HIS A O 1
ATOM 953 N N . ILE A 1 122 ? -1.267 -5.416 11.122 1.00 98.56 122 ILE A N 1
ATOM 954 C CA . ILE A 1 122 ? -1.946 -4.139 11.351 1.00 98.56 122 ILE A CA 1
ATOM 955 C C . ILE A 1 122 ? -3.229 -4.395 12.157 1.00 98.56 122 ILE A C 1
ATOM 957 O O . ILE A 1 122 ? -4.137 -5.053 11.651 1.00 98.56 122 ILE A O 1
ATOM 961 N N . PRO A 1 123 ? -3.366 -3.868 13.391 1.00 97.75 123 PRO A N 1
ATOM 962 C CA . PRO A 1 123 ? -4.561 -4.108 14.203 1.00 97.75 123 PRO A CA 1
ATOM 963 C C . PRO A 1 123 ? -5.773 -3.259 13.793 1.00 97.75 123 PRO A C 1
ATOM 965 O O . PRO A 1 123 ? -6.896 -3.553 14.199 1.00 97.75 123 PRO A O 1
ATOM 968 N N . SER A 1 124 ? -5.544 -2.170 13.056 1.00 98.44 124 SER A N 1
ATOM 969 C CA . SER A 1 124 ? -6.585 -1.240 12.615 1.00 98.44 124 SER A CA 1
ATOM 970 C C . SER A 1 124 ? -7.406 -1.810 11.470 1.00 98.44 124 SER A C 1
ATOM 972 O O . SER A 1 124 ? -6.884 -2.483 10.584 1.00 98.44 124 SER A O 1
ATOM 974 N N . LYS A 1 125 ? -8.693 -1.463 11.432 1.00 98.31 125 LYS A N 1
ATOM 975 C CA . LYS A 1 125 ? -9.576 -1.863 10.336 1.00 98.31 125 LYS A CA 1
ATOM 976 C C . LYS A 1 125 ? -9.398 -0.919 9.149 1.00 98.31 125 LYS A C 1
ATOM 978 O O . LYS A 1 125 ? -9.699 0.267 9.271 1.00 98.31 125 LYS A O 1
ATOM 983 N N . ILE A 1 126 ? -8.958 -1.436 8.006 1.00 98.62 126 ILE A N 1
ATOM 984 C CA . ILE A 1 126 ? -8.759 -0.657 6.777 1.00 98.62 126 ILE A CA 1
ATOM 985 C C . ILE A 1 126 ? -9.824 -1.070 5.762 1.00 98.62 126 ILE A C 1
ATOM 987 O O . ILE A 1 126 ? -9.966 -2.247 5.447 1.00 98.62 126 ILE A O 1
ATOM 991 N N . LEU A 1 127 ? -10.596 -0.104 5.275 1.00 98.62 127 LEU A N 1
ATOM 992 C CA . LEU A 1 127 ? -11.729 -0.323 4.382 1.00 98.62 127 LEU A CA 1
ATOM 993 C C . LEU A 1 127 ? -11.564 0.509 3.109 1.00 98.62 127 LEU A C 1
ATOM 995 O O . LEU A 1 127 ? -11.480 1.732 3.211 1.00 98.62 127 LEU A O 1
ATOM 999 N N . PRO A 1 128 ? -11.581 -0.097 1.913 1.00 98.56 128 PRO A N 1
ATOM 1000 C CA . PRO A 1 128 ? -11.848 0.641 0.682 1.00 98.56 128 PRO A CA 1
ATOM 1001 C C . PRO A 1 128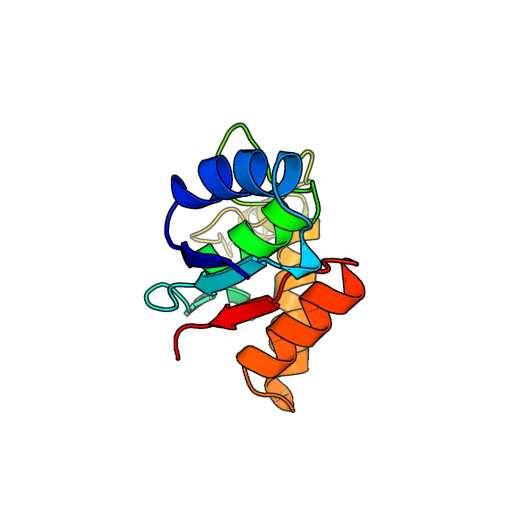 ? -13.216 1.336 0.772 1.00 98.56 128 PRO A C 1
ATOM 1003 O O . PRO A 1 128 ? -14.148 0.784 1.360 1.00 98.56 128 PRO A O 1
ATOM 1006 N N . MET A 1 129 ? -13.365 2.535 0.200 1.00 97.75 129 MET A N 1
ATOM 1007 C CA . MET A 1 129 ? -14.654 3.245 0.219 1.00 97.75 129 MET A CA 1
ATOM 1008 C C . MET A 1 129 ? -15.746 2.589 -0.647 1.00 97.75 129 MET A C 1
ATOM 1010 O O . MET A 1 129 ? -16.924 2.901 -0.461 1.00 97.75 129 MET A O 1
ATOM 1014 N N . SER A 1 130 ? -15.365 1.709 -1.583 1.00 92.25 130 SER A N 1
ATOM 1015 C CA . SER A 1 130 ? -16.247 0.990 -2.516 1.00 92.25 130 SER A CA 1
ATOM 1016 C C . SER A 1 130 ? -15.713 -0.396 -2.846 1.00 92.25 130 SER A C 1
ATOM 1018 O O . SER A 1 130 ? -14.493 -0.461 -3.129 1.00 92.25 130 SER A O 1
#

pLDDT: mean 97.28, std 2.0, range [85.81, 98.75]

Mean predicted aligned error: 2.3 Å

Sequence (130 aa):
MITVLSGGTGTPKLLQGLKEVIDPKDITIVVNTLENEYFSGVYVSADIDTVLYTMADMINEEFWYGVKDDTFITHERLEELGTPELLRIGDIDRATKIQKTLLMENHSLAEAVDIQANNMHIPSKILPMS

Secondary structure (DSSP, 8-state):
-EEEEE-TTHHHHHHHHHHHHS-GGGEEEEE--TT-EEETTEEE-HHHHHHHHHHTT-B-TTTSSSBTT---HHHHHHHHTT---SS---HHHHHHHHHHHHHTTTS-HHHHHHHHHHHTT--SEEEE--

Nearest PDB structures (foldseek):
  3c3e-assembly2_C  TM=9.746E-01  e=9.674E-15  Methanosarcina mazei Go1
  6uw1-assembly1_B  TM=9.319E-01  e=9.507E-11  Mycolicibacterium smegmatis MC2 155
  6uw7-assembly1_B  TM=9.310E-01  e=1.919E-10  Mycolicibacterium smegmatis MC2 155
  6uvx-assembly1_B  TM=8.852E-01  e=5.021E-11  Mycolicibacterium smegmatis MC2 155
  6uw3-assembly1_B  TM=9.130E-01  e=2.802E-09  Mycolicibacterium smegmatis MC2 155

Foldseek 3Di:
DDEEEWDDLVVLVVVLVCVVPDPLLPYAYAYEQPPWDDWPNFIDRFGLQLNLCSLLVQADPVRSTAGPPFAQVVQVVCVVVVNHTPDRAGPVSVVLRVQLRVCVVPDDNLVSSVVSCVVSVRSHRYGYND

Solvent-accessible surface area (backbone atoms only — not comparable to full-atom values): 7169 Å² total; per-residue (Å²): 119,50,79,44,82,36,50,70,59,63,40,46,61,52,49,56,59,44,54,76,79,40,66,44,68,37,34,34,38,39,19,51,58,90,79,48,46,77,53,98,90,25,48,42,43,64,40,49,52,29,46,53,23,40,67,52,78,35,40,16,80,91,76,50,48,58,49,50,92,52,49,46,64,64,44,55,51,31,40,78,71,74,53,67,66,97,62,92,51,29,50,60,48,43,50,56,23,46,53,43,40,60,38,46,77,84,35,53,69,50,55,28,46,44,53,50,33,56,77,57,70,33,65,40,48,60,34,60,71,118